Protein AF-A0A8E2JIX8-F1 (afdb_monomer_lite)

Foldseek 3Di:
DDDDDPPPPDDPDPVNVVVVLVVVLVVLVVVLVVLVVVLVVLVVLLVVLVVVLVVLVPDPPDPVVSLVSLVVSLVSNLVSLLSNLVSVLVSVLCVCPVSVLSVLVVVLPLVDPPDDPVSNVVSVVVNVVSVVVSVVVNVVSVVVSVVVSVVSNVCSCVVTSVVSVVVVVVD

Structure (mmCIF, N/CA/C/O backbone):
data_AF-A0A8E2JIX8-F1
#
_entry.id   AF-A0A8E2JIX8-F1
#
loop_
_atom_site.group_PDB
_atom_site.id
_atom_site.type_symbol
_atom_site.label_atom_id
_atom_site.label_alt_id
_atom_site.label_comp_id
_atom_site.label_asym_id
_atom_site.label_entity_id
_atom_site.label_seq_id
_atom_site.pdbx_PDB_ins_code
_atom_site.Cartn_x
_atom_site.Cartn_y
_atom_site.Cartn_z
_atom_site.occupancy
_atom_site.B_iso_or_equiv
_atom_site.auth_seq_id
_atom_site.auth_comp_id
_atom_site.auth_asym_id
_atom_site.auth_atom_id
_atom_site.pdbx_PDB_model_num
ATOM 1 N N . MET A 1 1 ? -54.423 7.631 36.027 1.00 42.22 1 MET A N 1
ATOM 2 C CA . MET A 1 1 ? -54.523 6.294 35.399 1.00 42.22 1 MET A CA 1
ATOM 3 C C . MET A 1 1 ? -54.551 6.558 33.894 1.00 42.22 1 MET A C 1
ATOM 5 O O . MET A 1 1 ? -55.569 7.007 33.410 1.00 42.22 1 MET A O 1
ATOM 9 N N . TYR A 1 2 ? -53.429 6.685 33.187 1.00 30.28 2 TYR A N 1
ATOM 10 C CA . TYR A 1 2 ? -52.502 5.629 32.779 1.00 30.28 2 TYR A CA 1
ATOM 11 C C . TYR A 1 2 ? -51.066 6.174 32.649 1.00 30.28 2 TYR A C 1
ATOM 13 O O . TYR A 1 2 ? -50.815 7.146 31.942 1.00 30.28 2 TYR A O 1
ATOM 21 N N . ARG A 1 3 ? -50.132 5.518 33.348 1.00 37.84 3 ARG A N 1
ATOM 22 C CA . ARG A 1 3 ? -48.696 5.480 33.027 1.00 37.84 3 ARG A CA 1
ATOM 23 C C . ARG A 1 3 ? -48.483 4.444 31.915 1.00 37.84 3 ARG A C 1
ATOM 25 O O . ARG A 1 3 ? -49.265 3.505 31.830 1.00 37.84 3 ARG A O 1
ATOM 32 N N . HIS A 1 4 ? -47.356 4.577 31.213 1.00 41.66 4 HIS A N 1
ATOM 33 C CA . HIS A 1 4 ? -46.745 3.651 30.244 1.00 41.66 4 HIS A CA 1
ATOM 34 C C . HIS A 1 4 ? -47.069 3.879 28.772 1.00 41.66 4 HIS A C 1
ATOM 36 O O . HIS A 1 4 ? -47.900 3.178 28.223 1.00 41.66 4 HIS A O 1
ATOM 42 N N . LEU A 1 5 ? -46.282 4.745 28.123 1.00 39.81 5 LEU A N 1
ATOM 43 C CA . LEU A 1 5 ? -45.746 4.513 26.772 1.00 39.81 5 LEU A CA 1
ATOM 44 C C . LEU A 1 5 ? -44.396 5.244 26.613 1.00 39.81 5 LEU A C 1
ATOM 46 O O . LEU A 1 5 ? -44.218 6.100 25.755 1.00 39.81 5 LEU A O 1
ATOM 50 N N . LEU A 1 6 ? -43.422 4.906 27.461 1.00 39.22 6 LEU A N 1
ATOM 51 C CA . LEU A 1 6 ? -42.008 5.075 27.117 1.00 39.22 6 LEU A CA 1
ATOM 52 C C . LEU A 1 6 ? -41.476 3.680 26.813 1.00 39.22 6 LEU A C 1
ATOM 54 O O . LEU A 1 6 ? -40.988 2.976 27.693 1.00 39.22 6 LEU A O 1
ATOM 58 N N . GLY A 1 7 ? -41.668 3.256 25.565 1.00 34.72 7 GLY A N 1
ATOM 59 C CA . GLY A 1 7 ? -41.005 2.083 25.019 1.00 34.72 7 GLY A CA 1
ATOM 60 C C . GLY A 1 7 ? -39.514 2.374 24.929 1.00 34.72 7 GLY A C 1
ATOM 61 O O . GLY A 1 7 ? -39.048 3.003 23.982 1.00 34.72 7 GLY A O 1
ATOM 62 N N . THR A 1 8 ? -38.771 1.933 25.937 1.00 37.31 8 THR A N 1
ATOM 63 C CA . THR A 1 8 ? -37.315 1.830 25.922 1.00 37.31 8 THR A CA 1
ATOM 64 C C . THR A 1 8 ? -36.891 0.877 24.804 1.00 37.31 8 THR A C 1
ATOM 66 O O . THR A 1 8 ? -36.766 -0.328 25.007 1.00 37.31 8 THR A O 1
ATOM 69 N N . ARG A 1 9 ? -36.668 1.407 23.596 1.00 40.34 9 ARG A N 1
ATOM 70 C CA . ARG A 1 9 ? -35.839 0.749 22.577 1.00 40.34 9 ARG A CA 1
ATOM 71 C C . ARG A 1 9 ? -34.373 0.973 22.946 1.00 40.34 9 ARG A C 1
ATOM 73 O O . ARG A 1 9 ? -33.698 1.821 22.380 1.00 40.34 9 ARG A O 1
ATOM 80 N N . THR A 1 10 ? -33.891 0.224 23.926 1.00 49.81 10 THR A N 1
ATOM 81 C CA . THR A 1 10 ? -32.464 0.140 24.256 1.00 49.81 10 THR A CA 1
ATOM 82 C C . THR A 1 10 ? -32.124 -1.324 24.439 1.00 49.81 10 THR A C 1
ATOM 84 O O . THR A 1 10 ? -32.344 -1.892 25.503 1.00 49.81 10 THR A O 1
ATOM 87 N N . GLY A 1 11 ? -31.648 -1.946 23.369 1.00 43.75 11 GLY A N 1
ATOM 88 C CA . GLY A 1 11 ? -31.242 -3.342 23.384 1.00 43.75 11 GLY A CA 1
ATOM 89 C C . GLY A 1 11 ? -30.806 -3.781 22.000 1.00 43.75 11 GLY A C 1
ATOM 90 O O . GLY A 1 11 ? -31.492 -4.574 21.370 1.00 43.75 11 GLY A O 1
ATOM 91 N N . CYS A 1 12 ? -29.689 -3.241 21.506 1.00 47.69 12 CYS A N 1
ATOM 92 C CA . CYS A 1 12 ? -28.892 -4.018 20.562 1.00 47.69 12 CYS A CA 1
ATOM 93 C C . CYS A 1 12 ? -28.425 -5.235 21.367 1.00 47.69 12 CYS A C 1
ATOM 95 O O . CYS A 1 12 ? -27.733 -5.052 22.373 1.00 47.69 12 CYS A O 1
ATOM 97 N N . SER A 1 13 ? -28.918 -6.432 21.045 1.00 57.59 13 SER A N 1
ATOM 98 C CA . SER A 1 13 ? -28.528 -7.620 21.799 1.00 57.59 13 SER A CA 1
ATOM 99 C C . SER A 1 13 ? -27.021 -7.824 21.619 1.00 57.59 13 SER A C 1
ATOM 101 O O . SER A 1 13 ? -26.479 -7.545 20.552 1.00 57.59 13 SER A O 1
ATOM 103 N N . GLN A 1 14 ? -26.311 -8.265 22.655 1.00 56.94 14 GLN A N 1
ATOM 104 C CA . GLN A 1 14 ? -24.867 -8.531 22.579 1.00 56.94 14 GLN A CA 1
ATOM 105 C C . GLN A 1 14 ? -24.506 -9.436 21.382 1.00 56.94 14 GLN A C 1
ATOM 107 O O . GLN A 1 14 ? -23.510 -9.203 20.700 1.00 56.94 14 GLN A O 1
ATOM 112 N N . VAL A 1 15 ? -25.392 -10.386 21.073 1.00 58.88 15 VAL A N 1
ATOM 113 C CA . VAL A 1 15 ? -25.314 -11.292 19.921 1.00 58.88 15 VAL A CA 1
ATOM 114 C C . VAL A 1 15 ? -25.327 -10.535 18.586 1.00 58.88 15 VAL A C 1
ATOM 116 O O . VAL A 1 15 ? -24.609 -10.907 17.661 1.00 58.88 15 VAL A O 1
ATOM 119 N N . ASP A 1 16 ? -26.090 -9.443 18.476 1.00 68.56 16 ASP A N 1
ATOM 120 C CA . ASP A 1 16 ? -26.105 -8.611 17.270 1.00 68.56 16 ASP A CA 1
ATOM 121 C C . ASP A 1 16 ? -24.802 -7.825 17.094 1.00 68.56 16 ASP A C 1
ATOM 123 O O . ASP A 1 16 ? -24.327 -7.684 15.970 1.00 68.56 16 ASP A O 1
ATOM 127 N N . VAL A 1 17 ? -24.192 -7.345 18.184 1.00 66.44 17 VAL A N 1
ATOM 128 C CA . VAL A 1 17 ? -22.930 -6.586 18.127 1.00 66.44 17 VAL A CA 1
ATOM 129 C C . VAL A 1 17 ? -21.760 -7.489 17.741 1.00 66.44 17 VAL A C 1
ATOM 131 O O . VAL A 1 17 ? -20.979 -7.129 16.862 1.00 66.44 17 VAL A O 1
ATOM 134 N N . GLU A 1 18 ? -21.656 -8.672 18.349 1.00 66.06 18 GLU A N 1
ATOM 135 C CA . GLU A 1 18 ? -20.615 -9.657 18.029 1.00 66.06 18 GLU A CA 1
ATOM 136 C C . GLU A 1 18 ? -20.741 -10.171 16.590 1.00 66.06 18 GLU A C 1
ATOM 138 O O . GLU A 1 18 ? -19.736 -10.263 15.884 1.00 66.06 18 GLU A O 1
ATOM 143 N N . ARG A 1 19 ? -21.969 -10.421 16.112 1.00 72.75 19 ARG A N 1
ATOM 144 C CA . ARG A 1 19 ? -22.212 -10.808 14.716 1.00 72.75 19 ARG A CA 1
ATOM 145 C C . ARG A 1 19 ? -21.804 -9.705 13.740 1.00 72.75 19 ARG A C 1
ATOM 147 O O . ARG A 1 19 ? -21.074 -9.978 12.797 1.00 72.75 19 ARG A O 1
ATOM 154 N N . VAL A 1 20 ? -22.213 -8.458 13.988 1.00 74.94 20 VAL A N 1
ATOM 155 C CA . VAL A 1 20 ? -21.862 -7.314 13.125 1.00 74.94 20 VAL A CA 1
ATOM 156 C C . VAL A 1 20 ? -20.349 -7.078 13.093 1.00 74.94 20 VAL A C 1
ATOM 158 O O . VAL A 1 20 ? -19.794 -6.797 12.032 1.00 74.94 20 VAL A O 1
ATOM 161 N N . LEU A 1 21 ? -19.666 -7.215 14.233 1.00 69.12 21 LEU A N 1
ATOM 162 C CA . LEU A 1 21 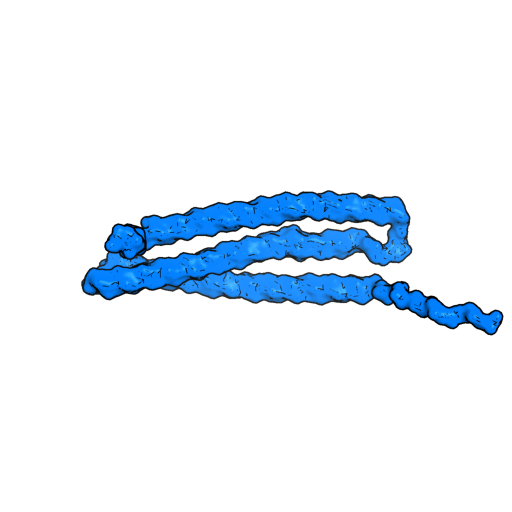? -18.204 -7.148 14.301 1.00 69.12 21 LEU A CA 1
ATOM 163 C C . LEU A 1 21 ? -17.552 -8.291 13.514 1.00 69.12 21 LEU A C 1
ATOM 165 O O . LEU A 1 21 ? -16.610 -8.044 12.763 1.00 69.12 21 LEU A O 1
ATOM 169 N N . GLY A 1 22 ? -18.064 -9.516 13.645 1.00 73.25 22 GLY A N 1
ATOM 170 C CA . GLY A 1 22 ? -17.602 -10.677 12.883 1.00 73.25 22 GLY A CA 1
ATOM 171 C C . GLY A 1 22 ? -17.734 -10.478 11.371 1.00 73.25 22 GLY A C 1
ATOM 172 O O . GLY A 1 22 ? -16.754 -10.650 10.643 1.00 73.25 22 GLY A O 1
ATOM 17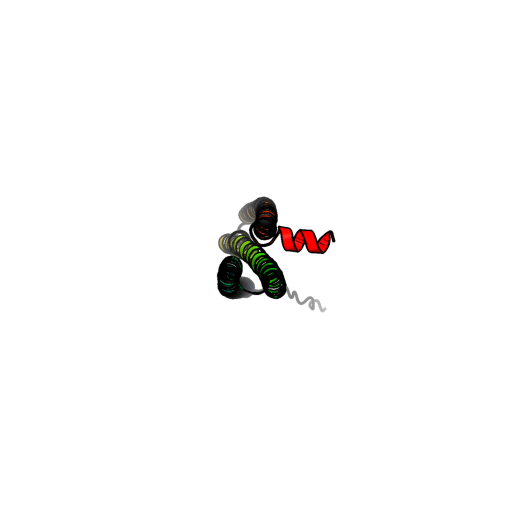3 N N . ASP A 1 23 ? -18.905 -10.033 10.914 1.00 77.12 23 ASP A N 1
ATOM 174 C CA . ASP A 1 23 ? -19.182 -9.750 9.502 1.00 77.12 23 ASP A CA 1
ATOM 175 C C . ASP A 1 23 ? -18.277 -8.625 8.971 1.00 77.12 23 ASP A C 1
ATOM 177 O O . ASP A 1 23 ? -17.709 -8.738 7.883 1.00 77.12 23 ASP A O 1
ATOM 181 N N . ALA A 1 24 ? -18.066 -7.565 9.760 1.00 73.44 24 ALA A N 1
ATOM 182 C CA . ALA A 1 24 ? -17.169 -6.467 9.403 1.00 73.44 24 ALA A CA 1
ATOM 183 C C . ALA A 1 24 ? -15.704 -6.923 9.292 1.00 73.44 24 ALA A C 1
ATOM 185 O O . ALA A 1 24 ? -15.020 -6.553 8.337 1.00 73.44 24 ALA A O 1
ATOM 186 N N . ILE A 1 25 ? -15.219 -7.754 10.222 1.00 74.94 25 ILE A N 1
ATOM 187 C CA . ILE A 1 25 ? -13.868 -8.335 10.160 1.00 74.94 25 ILE A CA 1
ATOM 188 C C . ILE A 1 25 ? -13.725 -9.215 8.918 1.00 74.94 25 ILE A C 1
ATOM 190 O O . ILE A 1 25 ? -12.696 -9.146 8.244 1.00 74.94 25 ILE A O 1
ATOM 194 N N . SER A 1 26 ? -14.731 -10.037 8.610 1.00 73.69 26 SER A N 1
ATOM 195 C CA . SER A 1 26 ? -14.707 -10.891 7.421 1.00 73.69 26 SER A CA 1
ATOM 196 C C . SER A 1 26 ? -14.649 -10.051 6.147 1.00 73.69 26 SER A C 1
ATOM 198 O O . SER A 1 26 ? -13.752 -10.247 5.332 1.00 73.69 26 SER A O 1
ATOM 200 N N . GLY A 1 27 ? -15.516 -9.041 6.022 1.00 75.62 27 GLY A N 1
ATOM 201 C CA . GLY A 1 27 ? -15.511 -8.135 4.872 1.00 75.62 2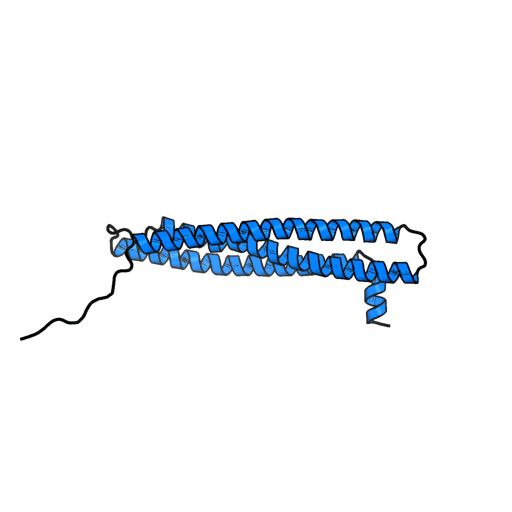7 GLY A CA 1
ATOM 202 C C . GLY A 1 27 ? -14.197 -7.361 4.718 1.00 75.62 27 GLY A C 1
ATOM 203 O O . GLY A 1 27 ? -13.714 -7.171 3.603 1.00 75.62 27 GLY A O 1
ATOM 204 N N . LEU A 1 28 ? -13.566 -6.961 5.827 1.00 73.69 28 LEU A N 1
ATOM 205 C CA . LEU A 1 28 ? -12.249 -6.318 5.805 1.00 73.69 28 LEU A CA 1
ATOM 206 C C . LEU A 1 28 ? -11.139 -7.270 5.349 1.00 73.69 28 LEU A C 1
ATOM 208 O O . LEU A 1 28 ? -10.268 -6.858 4.584 1.00 73.69 28 LEU A O 1
ATOM 212 N N . LYS A 1 29 ? -11.176 -8.539 5.771 1.00 75.19 29 LYS A N 1
ATOM 213 C CA . LYS A 1 29 ? -10.232 -9.564 5.298 1.00 75.19 29 LYS A CA 1
ATOM 214 C C . LYS A 1 29 ? -10.394 -9.830 3.804 1.00 75.19 29 LYS A C 1
ATOM 216 O O . LYS A 1 29 ? -9.388 -9.902 3.100 1.00 75.19 29 LYS A O 1
ATOM 221 N N . ASP A 1 30 ? -11.630 -9.912 3.319 1.00 78.62 30 ASP A N 1
ATOM 222 C CA . ASP A 1 30 ? -11.918 -10.106 1.896 1.00 78.62 30 ASP A CA 1
ATOM 223 C C . ASP A 1 30 ? -11.420 -8.922 1.060 1.00 78.62 30 ASP A C 1
ATOM 225 O O . ASP A 1 30 ? -10.758 -9.112 0.036 1.00 78.62 30 ASP A O 1
ATOM 229 N N . LEU A 1 31 ? -11.662 -7.690 1.521 1.00 76.62 31 LEU A N 1
ATOM 230 C CA . LEU A 1 31 ? -11.133 -6.484 0.883 1.00 76.62 31 LEU A CA 1
ATOM 231 C C . LEU A 1 31 ? -9.599 -6.490 0.865 1.00 76.62 31 LEU A C 1
ATOM 233 O O . LEU A 1 31 ? -8.984 -6.194 -0.158 1.00 76.62 31 LEU A O 1
ATOM 237 N N . GLN A 1 32 ? -8.963 -6.867 1.973 1.00 74.00 32 GLN A N 1
ATOM 238 C CA . GLN A 1 32 ? -7.509 -6.947 2.059 1.00 74.00 32 GLN A CA 1
ATOM 239 C C . GLN A 1 32 ? -6.928 -7.995 1.100 1.00 74.00 32 GLN A C 1
ATOM 241 O O . GLN A 1 32 ? -5.889 -7.754 0.484 1.00 74.00 32 GLN A O 1
ATOM 246 N N . GLU A 1 33 ? -7.592 -9.137 0.937 1.00 77.31 33 GLU A N 1
ATOM 247 C CA . GLU A 1 33 ? -7.200 -10.169 -0.024 1.00 77.31 33 GLU A CA 1
ATOM 248 C C . GLU A 1 33 ? -7.329 -9.675 -1.473 1.00 77.31 33 GLU A C 1
ATOM 250 O O . GLU A 1 33 ? -6.433 -9.889 -2.293 1.00 77.31 33 GLU A O 1
ATOM 255 N N . GLN A 1 34 ? -8.388 -8.927 -1.793 1.00 79.25 34 GLN A N 1
ATOM 256 C CA . GLN A 1 34 ? -8.520 -8.280 -3.102 1.00 79.25 34 GLN A CA 1
ATOM 257 C C . GLN A 1 34 ? -7.389 -7.272 -3.352 1.00 79.25 34 GLN A C 1
ATOM 259 O O . GLN A 1 34 ? -6.783 -7.283 -4.426 1.00 79.25 34 GLN A O 1
ATOM 264 N N . VAL A 1 35 ? -7.038 -6.456 -2.351 1.00 76.81 35 VAL A N 1
ATOM 265 C CA . VAL A 1 35 ? -5.912 -5.510 -2.444 1.00 76.81 35 VAL A CA 1
ATOM 266 C C . VAL A 1 35 ? -4.577 -6.245 -2.633 1.00 76.81 35 VAL A C 1
ATOM 268 O O . VAL A 1 35 ? -3.760 -5.812 -3.445 1.00 76.81 35 VAL A O 1
ATOM 271 N N . LYS A 1 36 ? -4.357 -7.389 -1.967 1.00 77.19 36 LYS A N 1
ATOM 272 C CA . LYS A 1 36 ? -3.163 -8.239 -2.171 1.00 77.19 36 LYS A CA 1
ATOM 273 C C . LYS A 1 36 ? -3.049 -8.751 -3.604 1.00 77.19 36 LYS A C 1
ATOM 275 O O . LYS A 1 36 ? -1.971 -8.714 -4.192 1.00 77.19 36 LYS A O 1
ATOM 280 N N . ARG A 1 37 ? -4.154 -9.206 -4.193 1.00 80.31 37 ARG A N 1
ATOM 281 C CA . ARG A 1 37 ? -4.167 -9.668 -5.591 1.00 80.31 37 ARG A CA 1
ATOM 282 C C . ARG A 1 37 ? -3.878 -8.529 -6.562 1.00 80.31 37 ARG A C 1
ATOM 284 O O . ARG A 1 37 ? -3.107 -8.703 -7.504 1.00 80.31 37 ARG A O 1
ATOM 291 N N . LEU A 1 38 ? -4.443 -7.355 -6.300 1.00 77.25 38 LEU A N 1
ATOM 292 C CA . LEU A 1 38 ? -4.213 -6.165 -7.109 1.00 77.25 38 LEU A CA 1
ATOM 293 C C . LEU A 1 38 ? -2.750 -5.688 -7.024 1.00 77.25 38 LEU A C 1
ATOM 295 O O . LEU A 1 38 ? -2.163 -5.306 -8.033 1.00 77.25 38 LEU A O 1
ATOM 299 N N . LEU A 1 39 ? -2.121 -5.804 -5.850 1.00 77.44 39 LEU A N 1
ATOM 300 C CA . LEU A 1 39 ? -0.687 -5.566 -5.670 1.00 77.44 39 LEU A CA 1
ATOM 301 C C . LEU A 1 39 ? 0.186 -6.468 -6.540 1.00 77.44 39 LEU A C 1
ATOM 303 O O . LEU A 1 39 ? 1.117 -5.977 -7.176 1.00 77.44 39 LEU A O 1
ATOM 307 N N . LEU A 1 40 ? -0.109 -7.771 -6.573 1.00 78.12 40 LEU A N 1
ATOM 308 C CA . LEU A 1 40 ? 0.624 -8.722 -7.412 1.00 78.12 40 LEU A CA 1
ATOM 309 C C . LEU A 1 40 ? 0.497 -8.362 -8.894 1.00 78.12 40 LEU A C 1
ATOM 311 O O . LEU A 1 40 ? 1.486 -8.389 -9.624 1.00 78.12 40 LEU A O 1
ATOM 315 N N . PHE A 1 41 ? -0.703 -7.965 -9.321 1.00 78.62 41 PHE A N 1
ATOM 316 C CA . PHE A 1 41 ? -0.945 -7.495 -10.681 1.00 78.62 41 PHE A CA 1
ATOM 317 C C . PHE A 1 41 ? -0.115 -6.245 -11.018 1.00 78.62 41 PHE A C 1
ATOM 319 O O . PHE A 1 41 ? 0.578 -6.222 -12.035 1.00 78.62 41 PHE A O 1
ATOM 326 N N . PHE A 1 42 ? -0.110 -5.231 -10.146 1.00 76.81 42 PHE A N 1
ATOM 327 C CA . PHE A 1 42 ? 0.683 -4.014 -10.355 1.00 76.81 42 PHE A CA 1
ATOM 328 C C . PHE A 1 42 ? 2.186 -4.276 -10.357 1.00 76.81 42 PHE A C 1
ATOM 330 O O . PHE A 1 42 ? 2.899 -3.715 -11.188 1.00 76.81 42 PHE A O 1
ATOM 337 N N . HIS A 1 43 ? 2.663 -5.164 -9.484 1.00 78.44 43 HIS A N 1
ATOM 338 C CA . HIS A 1 43 ? 4.056 -5.593 -9.489 1.00 78.44 43 HIS A CA 1
ATOM 339 C C . HIS A 1 43 ? 4.432 -6.268 -10.818 1.00 78.44 43 HIS A C 1
ATOM 341 O O . HIS A 1 43 ? 5.478 -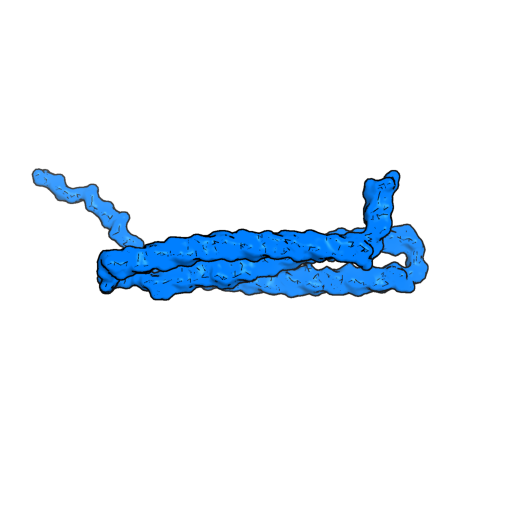5.967 -11.388 1.00 78.44 43 HIS A O 1
ATOM 347 N N . GLY A 1 44 ? 3.546 -7.113 -11.355 1.00 79.06 44 GLY A N 1
ATOM 348 C CA . GLY A 1 44 ? 3.718 -7.722 -12.674 1.00 79.06 44 GLY A CA 1
ATOM 349 C C . GLY A 1 44 ? 3.864 -6.688 -13.793 1.00 79.06 44 GLY A C 1
ATOM 350 O O . GLY A 1 44 ? 4.772 -6.807 -14.611 1.00 79.06 44 GLY A O 1
ATOM 351 N N . ILE A 1 45 ? 3.033 -5.640 -13.797 1.00 80.69 45 ILE A N 1
ATOM 352 C CA . ILE A 1 45 ? 3.130 -4.559 -14.791 1.00 80.69 45 ILE A CA 1
ATOM 353 C C . ILE A 1 45 ? 4.463 -3.817 -14.677 1.00 80.69 45 ILE A C 1
ATOM 355 O O . ILE A 1 45 ? 5.116 -3.604 -15.694 1.00 80.69 45 ILE A O 1
ATOM 359 N N . VAL A 1 46 ? 4.893 -3.454 -13.463 1.00 81.81 46 VAL A N 1
ATOM 360 C CA . VAL A 1 46 ? 6.189 -2.782 -13.253 1.00 81.81 46 VAL A CA 1
ATOM 361 C C . VAL A 1 46 ? 7.339 -3.625 -13.810 1.00 81.81 46 VAL A C 1
ATOM 363 O O . VAL A 1 46 ? 8.181 -3.091 -14.528 1.00 81.81 46 VAL A O 1
ATOM 366 N N . ASN A 1 47 ? 7.332 -4.938 -13.568 1.00 83.75 47 ASN A N 1
ATOM 367 C CA . ASN A 1 47 ? 8.368 -5.840 -14.077 1.00 83.75 47 ASN A CA 1
ATOM 368 C C . ASN A 1 47 ? 8.358 -5.937 -15.612 1.00 83.75 47 ASN A C 1
ATOM 370 O O . ASN A 1 47 ? 9.415 -5.934 -16.236 1.00 83.75 47 ASN A O 1
ATOM 374 N N . VAL A 1 48 ? 7.177 -5.995 -16.239 1.00 85.00 48 VAL A N 1
ATOM 375 C CA . VAL A 1 48 ? 7.061 -5.983 -17.710 1.00 85.00 48 VAL A CA 1
ATOM 376 C C . VAL A 1 48 ? 7.609 -4.678 -18.283 1.00 85.00 48 VAL A C 1
ATOM 378 O O . VAL A 1 48 ? 8.351 -4.694 -19.262 1.00 85.00 48 VAL A O 1
ATOM 381 N N . VAL A 1 49 ? 7.284 -3.550 -17.656 1.00 82.88 49 VAL A N 1
ATOM 382 C CA . VAL A 1 49 ? 7.786 -2.236 -18.066 1.00 82.88 49 VAL A CA 1
ATOM 383 C C . VAL A 1 49 ? 9.307 -2.148 -17.921 1.00 82.88 49 VAL A C 1
ATOM 385 O O . VAL A 1 49 ? 9.957 -1.580 -18.792 1.00 82.88 49 VAL A O 1
ATOM 388 N N . ASP A 1 50 ? 9.891 -2.756 -16.888 1.00 80.25 50 ASP A N 1
ATOM 389 C CA . ASP A 1 50 ? 11.348 -2.832 -16.731 1.00 80.25 50 ASP A CA 1
ATOM 390 C C . ASP A 1 50 ? 12.025 -3.615 -17.854 1.00 80.25 50 ASP A C 1
ATOM 392 O O . ASP A 1 50 ? 13.044 -3.166 -18.381 1.00 80.25 50 ASP A O 1
ATOM 396 N N . ILE A 1 51 ? 11.427 -4.727 -18.282 1.00 84.00 51 ILE A N 1
ATOM 397 C CA . ILE A 1 51 ? 11.910 -5.501 -19.432 1.00 84.00 51 ILE A CA 1
ATOM 398 C C . ILE A 1 51 ? 11.851 -4.655 -20.710 1.00 84.00 51 ILE A C 1
ATOM 400 O O . ILE A 1 51 ? 12.808 -4.646 -21.482 1.00 84.00 51 ILE A O 1
ATOM 404 N N . VAL A 1 52 ? 10.764 -3.903 -20.924 1.00 80.56 52 VAL A N 1
ATOM 405 C CA . VAL A 1 52 ? 10.635 -2.988 -22.072 1.00 80.56 52 VAL A CA 1
ATOM 406 C C . VAL A 1 52 ? 11.710 -1.901 -22.022 1.00 80.56 52 VAL A C 1
ATOM 408 O O . VAL A 1 52 ? 12.365 -1.644 -23.030 1.00 80.56 52 VAL A O 1
ATOM 411 N N . ILE A 1 53 ? 11.935 -1.285 -20.857 1.00 78.25 53 ILE A N 1
ATOM 412 C CA . ILE A 1 53 ? 12.968 -0.256 -20.686 1.00 78.25 53 ILE A CA 1
ATOM 413 C C . ILE A 1 53 ? 14.353 -0.819 -21.017 1.00 78.25 53 ILE A C 1
ATOM 415 O O . ILE A 1 53 ? 15.082 -0.184 -21.774 1.00 78.25 53 ILE A O 1
ATOM 419 N N . GLN A 1 54 ? 14.701 -1.996 -20.492 1.00 79.62 54 GLN A N 1
ATOM 420 C CA . GLN A 1 54 ? 15.985 -2.649 -20.766 1.00 79.62 54 GLN A CA 1
ATOM 421 C C . GLN A 1 54 ? 16.145 -2.969 -22.254 1.00 79.62 54 GLN A C 1
ATOM 423 O O . GLN A 1 54 ? 17.142 -2.593 -22.863 1.00 79.62 54 GLN A O 1
ATOM 428 N N . HIS A 1 55 ? 15.123 -3.567 -22.869 1.00 79.12 55 HIS A N 1
ATOM 429 C CA . HIS A 1 55 ? 15.152 -3.927 -24.282 1.00 79.12 55 HIS A CA 1
ATOM 430 C C . HIS A 1 55 ? 15.407 -2.710 -25.181 1.00 79.12 55 HIS A C 1
ATOM 432 O O . HIS A 1 55 ? 16.347 -2.713 -25.969 1.00 79.12 55 HIS A O 1
ATOM 438 N N . TYR A 1 56 ? 14.648 -1.624 -25.000 1.00 71.44 56 TYR A N 1
ATOM 439 C CA . TYR A 1 56 ? 14.821 -0.402 -25.792 1.00 71.44 56 TYR A CA 1
ATOM 440 C C . TYR A 1 56 ? 16.073 0.403 -25.421 1.00 71.44 56 TYR A C 1
ATOM 442 O O . TYR A 1 56 ? 16.475 1.280 -26.187 1.00 71.44 56 TYR A O 1
ATOM 450 N N . GLN A 1 57 ? 16.702 0.146 -24.270 1.00 69.94 57 GLN A N 1
ATOM 451 C CA . GLN A 1 57 ? 18.010 0.713 -23.943 1.00 69.94 57 GLN A CA 1
ATOM 452 C C . GLN A 1 57 ? 19.141 0.059 -24.750 1.00 69.94 57 GLN A C 1
ATOM 454 O O . GLN A 1 57 ? 20.066 0.768 -25.165 1.00 69.94 57 GLN A O 1
ATOM 459 N N . ASP A 1 58 ? 19.012 -1.231 -25.045 1.00 68.88 58 ASP A N 1
ATOM 460 C CA . ASP A 1 58 ? 20.019 -2.020 -25.759 1.00 68.88 58 ASP A CA 1
ATOM 461 C C . ASP A 1 58 ? 19.822 -2.019 -27.289 1.00 68.88 58 ASP A C 1
ATOM 463 O O . ASP A 1 58 ? 20.741 -2.363 -28.033 1.00 68.88 58 ASP A O 1
ATOM 467 N N . ASP A 1 59 ? 18.652 -1.588 -27.779 1.00 64.25 59 ASP A N 1
ATOM 468 C CA . ASP A 1 59 ? 18.266 -1.737 -29.188 1.00 64.25 59 ASP A CA 1
ATOM 469 C C . ASP A 1 59 ? 18.691 -0.592 -30.139 1.00 64.25 59 ASP A C 1
ATOM 471 O O . ASP A 1 59 ? 18.749 0.592 -29.771 1.00 64.25 59 ASP A O 1
ATOM 475 N N . TYR A 1 60 ? 18.884 -0.949 -31.420 1.00 57.12 60 TYR A N 1
ATOM 476 C CA . TYR A 1 60 ? 19.261 -0.073 -32.555 1.00 57.12 60 TYR A CA 1
ATOM 477 C C . TYR A 1 60 ? 18.075 0.697 -33.192 1.00 57.12 60 TYR A C 1
ATOM 479 O O . TYR A 1 60 ? 18.165 1.183 -34.322 1.00 57.12 60 TYR A O 1
ATOM 487 N N . THR A 1 61 ? 16.947 0.825 -32.487 1.00 61.72 61 THR A N 1
ATOM 488 C CA . THR A 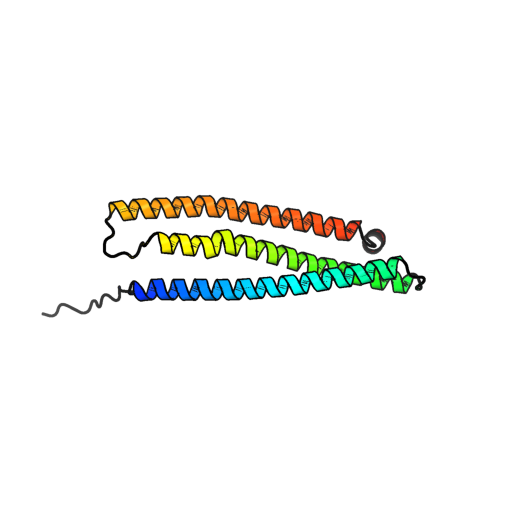1 61 ? 15.757 1.573 -32.945 1.00 61.72 61 THR A CA 1
ATOM 489 C C . THR A 1 61 ? 16.073 3.056 -33.216 1.00 61.72 61 THR A C 1
ATOM 491 O O . THR A 1 61 ? 16.873 3.649 -32.482 1.00 61.72 61 THR A O 1
ATOM 494 N N . PRO A 1 62 ? 15.427 3.713 -34.206 1.00 66.75 62 PRO A N 1
ATOM 495 C CA . PRO A 1 62 ? 15.585 5.149 -34.436 1.00 66.75 62 PRO A CA 1
ATOM 496 C C . PRO A 1 62 ? 15.363 5.967 -33.155 1.00 66.75 62 PRO A C 1
ATOM 498 O O . PRO A 1 62 ? 14.358 5.784 -32.465 1.00 66.75 62 PRO A O 1
ATOM 501 N N . ARG A 1 63 ? 16.290 6.892 -32.854 1.00 68.25 63 ARG A N 1
ATOM 502 C CA . ARG A 1 63 ? 16.345 7.646 -31.582 1.00 68.25 63 ARG A CA 1
ATOM 503 C C . ARG A 1 63 ? 15.001 8.231 -31.137 1.00 68.25 63 ARG A C 1
ATOM 505 O O . ARG A 1 63 ? 14.652 8.102 -29.973 1.00 68.25 63 ARG A O 1
ATOM 512 N N . VAL A 1 64 ? 14.240 8.825 -32.057 1.00 67.44 64 VAL A N 1
ATOM 513 C CA . VAL A 1 64 ? 12.982 9.522 -31.730 1.00 67.44 64 VAL A CA 1
ATOM 514 C C . VAL A 1 64 ? 11.901 8.552 -31.234 1.00 67.44 64 VAL A C 1
ATOM 516 O O . VAL A 1 64 ? 11.294 8.796 -30.197 1.00 67.44 64 VAL A O 1
ATOM 519 N N . GLN A 1 65 ? 11.708 7.414 -31.912 1.00 69.75 65 GLN A N 1
ATOM 520 C CA . GLN A 1 65 ? 10.719 6.404 -31.500 1.00 69.75 65 GLN A CA 1
ATOM 521 C C . GLN A 1 65 ? 11.134 5.712 -30.196 1.00 69.75 65 GLN A C 1
ATOM 523 O O . GLN A 1 65 ? 10.300 5.443 -29.335 1.00 69.75 65 GLN A O 1
ATOM 528 N N . ARG A 1 66 ? 12.438 5.476 -30.018 1.00 73.19 66 ARG A N 1
ATOM 529 C CA . ARG A 1 66 ? 13.005 4.922 -28.784 1.00 73.19 66 ARG A CA 1
ATOM 530 C C . ARG A 1 66 ? 12.754 5.834 -27.580 1.00 73.19 66 ARG A C 1
ATOM 532 O O . ARG A 1 66 ? 12.359 5.351 -26.524 1.00 73.19 66 ARG A O 1
ATOM 539 N N . GLU A 1 67 ? 12.977 7.138 -27.723 1.00 73.00 67 GLU A N 1
ATOM 540 C CA . GLU A 1 67 ? 12.758 8.105 -26.641 1.00 73.00 67 GLU A CA 1
ATOM 541 C C . GLU A 1 67 ? 11.286 8.190 -26.228 1.00 73.00 67 GLU A C 1
ATOM 543 O O . GLU A 1 67 ? 10.992 8.188 -25.036 1.00 73.00 67 GLU A O 1
ATOM 548 N N . GLU A 1 68 ? 10.353 8.206 -27.182 1.00 78.12 68 GLU A N 1
ATOM 549 C CA . GLU A 1 68 ? 8.915 8.240 -26.884 1.00 78.12 68 GLU A CA 1
ATOM 550 C C . GLU A 1 68 ? 8.450 6.993 -26.125 1.00 78.12 68 GLU A C 1
ATOM 552 O O . GLU A 1 68 ? 7.762 7.111 -25.109 1.00 78.12 68 GLU A O 1
ATOM 557 N N . ILE A 1 69 ? 8.893 5.809 -26.557 1.00 77.88 69 ILE A N 1
ATOM 558 C CA . ILE A 1 69 ? 8.573 4.540 -25.891 1.00 77.88 69 ILE A CA 1
ATOM 559 C C . ILE A 1 69 ? 9.143 4.511 -24.469 1.00 77.88 69 ILE A C 1
ATOM 561 O O . ILE A 1 69 ? 8.442 4.126 -23.533 1.00 77.88 69 ILE A O 1
ATOM 565 N N . LEU A 1 70 ? 10.386 4.962 -24.277 1.00 77.50 70 LEU A N 1
ATOM 566 C CA . LEU A 1 70 ? 11.013 5.013 -22.955 1.00 77.50 70 LEU A CA 1
ATOM 567 C C . LEU A 1 70 ? 10.315 6.010 -22.020 1.00 77.50 70 LEU A C 1
ATOM 569 O O . LEU A 1 70 ? 10.139 5.712 -20.840 1.00 77.50 70 LEU A O 1
ATOM 573 N N . VAL A 1 71 ? 9.883 7.168 -22.526 1.00 80.56 71 VAL A N 1
ATOM 574 C CA . VAL A 1 71 ? 9.141 8.160 -21.732 1.00 80.56 71 VAL A CA 1
ATOM 575 C C . VAL A 1 71 ? 7.798 7.596 -21.268 1.00 80.56 71 VAL A C 1
ATOM 577 O O . VAL A 1 71 ? 7.467 7.712 -20.086 1.00 80.56 71 VAL A O 1
ATOM 580 N N . GLU A 1 72 ? 7.035 6.964 -22.160 1.00 82.06 72 GLU A N 1
ATOM 581 C CA . GLU A 1 72 ? 5.752 6.357 -21.791 1.00 82.06 72 GLU A CA 1
ATOM 582 C C . GLU A 1 72 ? 5.933 5.170 -20.840 1.00 82.06 72 GLU A C 1
ATOM 584 O O . GLU A 1 72 ? 5.224 5.072 -19.837 1.00 82.06 72 GLU A O 1
ATOM 589 N N . ALA A 1 73 ? 6.946 4.329 -21.062 1.00 79.25 73 ALA A N 1
ATOM 590 C CA . ALA A 1 73 ? 7.297 3.250 -20.144 1.00 79.25 73 ALA A CA 1
ATOM 591 C C . ALA A 1 73 ? 7.599 3.785 -18.732 1.00 79.25 73 ALA A C 1
ATOM 593 O O . ALA A 1 73 ? 7.047 3.292 -17.748 1.00 79.25 73 ALA A O 1
ATOM 594 N N . VAL A 1 74 ? 8.395 4.853 -18.606 1.00 81.88 74 VAL A N 1
ATOM 595 C CA . VAL A 1 74 ? 8.693 5.472 -17.303 1.00 81.88 74 VAL A CA 1
ATOM 596 C C . VAL A 1 74 ? 7.431 6.031 -16.634 1.00 81.88 74 VAL A C 1
ATOM 598 O O . VAL A 1 74 ? 7.243 5.820 -15.434 1.00 81.88 74 VAL A O 1
ATOM 601 N N . LYS A 1 75 ? 6.528 6.688 -17.376 1.00 83.56 75 LYS A N 1
ATOM 602 C CA . LYS A 1 75 ? 5.247 7.174 -16.823 1.00 83.56 75 LYS A CA 1
ATOM 603 C C . LYS A 1 75 ? 4.389 6.031 -16.285 1.00 83.56 75 LYS A C 1
ATOM 605 O O . LYS A 1 75 ? 3.895 6.111 -15.158 1.00 83.56 75 LYS A O 1
ATOM 610 N N . VAL A 1 76 ? 4.250 4.952 -17.057 1.00 84.19 76 VAL A N 1
ATOM 611 C CA . VAL A 1 76 ? 3.531 3.745 -16.628 1.00 84.19 76 VAL A CA 1
ATOM 612 C C . VAL A 1 76 ? 4.176 3.189 -15.355 1.00 84.19 76 VAL A C 1
ATOM 614 O O . VAL A 1 76 ? 3.482 2.980 -14.359 1.00 84.19 76 VAL A O 1
ATOM 617 N N . LYS A 1 77 ? 5.508 3.054 -15.322 1.00 81.81 77 LYS A N 1
ATOM 618 C CA . LYS A 1 77 ? 6.246 2.588 -14.139 1.00 81.81 77 LYS A CA 1
ATOM 619 C C . LYS A 1 77 ? 5.959 3.439 -12.898 1.00 81.81 77 LYS A C 1
ATOM 621 O O . LYS A 1 77 ? 5.689 2.885 -11.835 1.00 81.81 77 LYS A O 1
ATOM 626 N N . ILE A 1 78 ? 5.969 4.768 -13.028 1.00 83.81 78 ILE A N 1
ATOM 627 C CA . ILE A 1 78 ? 5.662 5.713 -11.940 1.00 83.81 78 ILE A CA 1
ATOM 628 C C . ILE A 1 78 ? 4.245 5.495 -11.397 1.00 83.81 78 ILE A C 1
ATOM 630 O O . ILE A 1 78 ? 4.059 5.410 -10.177 1.00 83.81 78 ILE A O 1
ATOM 634 N N . HIS A 1 79 ? 3.244 5.384 -12.275 1.00 84.94 79 HIS A N 1
ATOM 635 C CA . HIS A 1 79 ? 1.855 5.187 -11.860 1.00 84.94 79 HIS A CA 1
ATOM 636 C C . HIS A 1 79 ? 1.671 3.873 -11.103 1.00 84.94 79 HIS A C 1
ATOM 638 O O . HIS A 1 79 ? 1.157 3.873 -9.983 1.00 84.94 79 HIS A O 1
ATOM 644 N N . PHE A 1 80 ? 2.147 2.764 -11.666 1.00 83.25 80 PHE A N 1
ATOM 645 C CA . PHE A 1 80 ? 1.976 1.452 -11.048 1.00 83.25 80 PHE A CA 1
ATOM 646 C C . PHE A 1 80 ? 2.804 1.292 -9.767 1.00 83.25 80 PHE A C 1
ATOM 648 O O . PHE A 1 80 ? 2.286 0.765 -8.783 1.00 83.25 80 PHE A O 1
ATOM 655 N N . ALA A 1 81 ? 4.021 1.843 -9.706 1.00 82.56 81 ALA A N 1
ATOM 656 C CA . ALA A 1 81 ? 4.815 1.865 -8.475 1.00 82.56 81 ALA A CA 1
ATOM 657 C C . ALA A 1 81 ? 4.142 2.688 -7.361 1.00 82.56 81 ALA A C 1
ATOM 659 O O . ALA A 1 81 ? 4.176 2.299 -6.192 1.00 82.56 81 ALA A O 1
ATOM 660 N N . THR A 1 82 ? 3.486 3.801 -7.711 1.00 82.75 82 THR A N 1
ATOM 661 C CA . THR A 1 82 ? 2.735 4.618 -6.744 1.00 82.75 82 THR A CA 1
ATOM 662 C C . THR A 1 82 ? 1.572 3.835 -6.149 1.00 82.75 82 THR A C 1
ATOM 664 O O . THR A 1 82 ? 1.441 3.754 -4.924 1.00 82.75 82 THR A O 1
ATOM 667 N N . ILE A 1 83 ? 0.755 3.211 -7.000 1.00 82.69 83 ILE A N 1
ATOM 668 C CA . ILE A 1 83 ? -0.396 2.430 -6.539 1.00 82.69 83 ILE A CA 1
ATOM 669 C C . ILE A 1 83 ? 0.072 1.227 -5.709 1.00 82.69 83 ILE A C 1
ATOM 671 O O . ILE A 1 83 ? -0.525 0.928 -4.669 1.00 82.69 83 ILE A O 1
ATOM 675 N N . GLN A 1 84 ? 1.176 0.586 -6.107 1.00 82.06 84 GLN A N 1
ATOM 676 C CA . GLN A 1 84 ? 1.786 -0.503 -5.351 1.00 82.06 84 GLN A CA 1
ATOM 677 C C . GLN A 1 84 ? 2.154 -0.059 -3.927 1.00 82.06 84 GLN A C 1
ATOM 679 O O . GLN A 1 84 ? 1.781 -0.710 -2.954 1.00 82.06 84 GLN A O 1
ATOM 684 N N . ARG A 1 85 ? 2.837 1.078 -3.768 1.00 83.44 85 ARG A N 1
ATOM 685 C CA . ARG A 1 85 ? 3.252 1.563 -2.440 1.00 83.44 85 ARG A CA 1
ATOM 686 C C . ARG A 1 85 ? 2.072 1.941 -1.548 1.00 83.44 85 ARG A C 1
ATOM 688 O O . ARG A 1 85 ? 2.074 1.585 -0.371 1.00 83.44 85 ARG A O 1
ATOM 695 N N . ILE A 1 86 ? 1.056 2.606 -2.099 1.00 82.31 86 ILE A N 1
ATOM 696 C CA . ILE A 1 86 ? -0.163 2.960 -1.350 1.00 82.31 86 ILE A CA 1
ATOM 697 C C . ILE A 1 86 ? -0.877 1.694 -0.867 1.00 82.31 86 ILE A C 1
ATOM 699 O O . ILE A 1 86 ? -1.254 1.594 0.300 1.00 82.31 86 ILE A O 1
ATOM 703 N N . SER A 1 87 ? -1.017 0.707 -1.748 1.00 80.62 87 SER A N 1
ATOM 704 C CA . SER A 1 87 ? -1.698 -0.549 -1.433 1.00 80.62 87 SER A CA 1
ATOM 705 C C . SER A 1 87 ? -0.928 -1.368 -0.387 1.00 80.62 87 SER A C 1
ATOM 707 O O . SER A 1 87 ? -1.535 -1.931 0.521 1.00 80.62 87 SER A O 1
ATOM 709 N N . GLN A 1 88 ? 0.410 -1.378 -0.440 1.00 84.50 88 GLN A N 1
ATOM 710 C CA . GLN A 1 88 ? 1.256 -2.016 0.577 1.00 84.50 88 GLN A CA 1
ATOM 711 C C . GLN A 1 88 ? 1.068 -1.365 1.958 1.00 84.50 88 GLN A C 1
ATOM 713 O O . GLN A 1 88 ? 0.900 -2.065 2.957 1.00 84.50 88 GLN A O 1
ATOM 718 N N . ALA A 1 89 ? 1.054 -0.029 2.008 1.00 82.81 89 ALA A N 1
ATOM 719 C CA . ALA A 1 89 ? 0.833 0.720 3.241 1.00 82.81 89 ALA A CA 1
ATOM 720 C C . ALA A 1 89 ? -0.562 0.457 3.823 1.00 82.81 89 ALA A C 1
ATOM 722 O O . ALA A 1 89 ? -0.701 0.270 5.030 1.00 82.81 89 ALA A O 1
ATOM 723 N N . TYR A 1 90 ? -1.586 0.386 2.965 1.00 81.75 90 TYR A N 1
ATOM 724 C CA . TYR A 1 90 ? -2.937 0.013 3.378 1.00 81.75 90 TYR A CA 1
ATOM 725 C C . TYR A 1 90 ? -2.971 -1.374 4.026 1.00 81.75 90 TYR A C 1
ATOM 727 O O . TYR A 1 90 ? -3.561 -1.518 5.092 1.00 81.75 90 TYR A O 1
ATOM 735 N N . ILE A 1 91 ? -2.314 -2.378 3.436 1.00 83.25 91 ILE A N 1
ATOM 736 C CA . ILE A 1 91 ? -2.259 -3.726 4.021 1.00 83.25 91 ILE A CA 1
ATOM 737 C C . ILE A 1 91 ? -1.585 -3.701 5.391 1.00 83.25 91 ILE A C 1
ATOM 739 O O . ILE A 1 91 ? -2.133 -4.264 6.335 1.00 83.25 91 ILE A O 1
ATOM 743 N N . GLU A 1 92 ? -0.440 -3.025 5.523 1.00 85.06 92 GLU A N 1
ATOM 744 C CA . GLU A 1 92 ? 0.267 -2.933 6.806 1.00 85.06 92 GLU A CA 1
ATOM 745 C C . GLU A 1 92 ? -0.609 -2.275 7.884 1.00 85.06 92 GLU A C 1
ATOM 747 O O . GLU A 1 92 ? -0.674 -2.760 9.016 1.00 85.06 92 GLU A O 1
ATOM 752 N N . LEU A 1 93 ? -1.313 -1.193 7.534 1.00 84.06 93 LEU A N 1
ATOM 753 C CA . LEU A 1 93 ? -2.241 -0.508 8.436 1.00 84.06 93 LEU A CA 1
ATOM 754 C C . LEU A 1 93 ? -3.463 -1.373 8.771 1.00 84.06 93 LEU A C 1
ATOM 756 O O . LEU A 1 93 ? -3.891 -1.406 9.926 1.00 84.06 93 LEU A O 1
ATOM 760 N N . SER A 1 94 ? -4.010 -2.081 7.782 1.00 80.94 94 SER A N 1
ATOM 761 C CA . SER A 1 94 ? -5.151 -2.977 7.958 1.00 80.94 94 SER A CA 1
ATOM 762 C C . SER A 1 94 ? -4.817 -4.090 8.946 1.00 80.94 94 SER A C 1
ATOM 764 O O . SER A 1 94 ? -5.516 -4.241 9.948 1.00 80.94 94 SER A O 1
ATOM 766 N N . ASP A 1 95 ? -3.704 -4.796 8.729 1.00 80.38 95 ASP A N 1
ATOM 767 C CA . ASP A 1 95 ? -3.267 -5.901 9.585 1.00 80.38 95 ASP A CA 1
ATOM 768 C C . ASP A 1 95 ? -2.984 -5.437 11.017 1.00 80.38 95 ASP A C 1
ATOM 770 O O . ASP A 1 95 ? -3.472 -6.029 11.982 1.00 80.38 95 ASP A O 1
ATOM 774 N N . LYS A 1 96 ? -2.210 -4.356 11.173 1.00 81.38 96 LYS A N 1
ATOM 775 C CA . LYS A 1 96 ? -1.744 -3.917 12.496 1.00 81.38 96 LYS A CA 1
ATOM 776 C C . LYS A 1 96 ? -2.806 -3.185 13.310 1.00 81.38 96 LYS A C 1
ATOM 778 O O . LYS A 1 96 ? -2.814 -3.308 14.534 1.00 81.38 96 LYS A O 1
ATOM 783 N N . HIS A 1 97 ? -3.665 -2.396 12.666 1.00 81.88 97 HIS A N 1
ATOM 784 C CA . HIS A 1 97 ? -4.499 -1.414 13.369 1.00 81.88 97 HIS A CA 1
ATOM 785 C C . HIS A 1 97 ? -5.993 -1.622 13.173 1.00 81.88 97 HIS A C 1
ATOM 787 O O . HIS A 1 97 ? -6.744 -1.493 14.134 1.00 81.88 97 HIS A O 1
ATOM 793 N N . ILE A 1 98 ? -6.439 -1.968 11.965 1.00 77.12 98 ILE A N 1
ATOM 794 C CA . ILE A 1 98 ? -7.868 -2.178 11.714 1.00 77.12 98 ILE A CA 1
ATOM 795 C C . ILE A 1 98 ? -8.271 -3.552 12.255 1.00 77.12 98 ILE A C 1
ATOM 797 O O . ILE A 1 98 ? -9.001 -3.638 13.240 1.00 77.12 98 ILE A O 1
ATOM 801 N N . VAL A 1 99 ? -7.734 -4.628 11.675 1.00 76.56 99 VAL A N 1
ATOM 802 C CA . VAL A 1 99 ? -8.000 -6.008 12.108 1.00 76.56 99 VAL A CA 1
ATOM 803 C C . VAL A 1 99 ? -7.519 -6.221 13.543 1.00 76.56 99 VAL A C 1
ATOM 805 O O . VAL A 1 99 ? -8.248 -6.786 14.357 1.00 76.56 99 VAL A O 1
ATOM 808 N N . GLY A 1 100 ? -6.329 -5.712 13.877 1.00 77.31 100 GLY A N 1
ATOM 809 C CA . GLY A 1 100 ? -5.805 -5.742 15.242 1.00 77.31 100 GLY A CA 1
ATOM 810 C C . GLY A 1 100 ? -6.729 -5.058 16.256 1.00 77.31 100 GLY A C 1
ATOM 811 O O . GLY A 1 100 ? -6.972 -5.615 17.321 1.00 77.31 100 GLY A O 1
ATOM 812 N N . GLY A 1 101 ? -7.299 -3.898 15.917 1.00 76.62 101 GLY A N 1
ATOM 813 C CA . GLY A 1 101 ? -8.199 -3.162 16.810 1.00 76.62 101 GLY A CA 1
ATOM 814 C C . GLY A 1 101 ? -9.529 -3.876 17.027 1.00 76.62 101 GLY A C 1
ATOM 815 O O . GLY A 1 101 ? -10.028 -3.924 18.149 1.00 76.62 101 GLY A O 1
ATOM 816 N N . PHE A 1 102 ? -10.073 -4.496 15.980 1.00 74.75 102 PHE A N 1
ATOM 817 C CA . PHE A 1 102 ? -11.253 -5.348 16.110 1.00 74.75 102 PHE A CA 1
ATOM 818 C C . PHE A 1 102 ? -10.990 -6.581 16.979 1.00 74.75 102 PHE A C 1
ATOM 820 O O . PHE A 1 102 ? -11.847 -6.946 17.784 1.00 74.75 102 PHE A O 1
ATOM 827 N N . ARG A 1 103 ? -9.804 -7.194 16.862 1.00 75.50 103 ARG A N 1
ATOM 828 C CA . ARG A 1 103 ? -9.405 -8.320 17.715 1.00 75.50 103 ARG A CA 1
ATOM 829 C C . ARG A 1 103 ? -9.292 -7.898 19.178 1.00 75.50 103 ARG A C 1
ATOM 831 O O . ARG A 1 103 ? -9.855 -8.572 20.027 1.00 75.50 103 ARG A O 1
ATOM 838 N N . GLU A 1 104 ? -8.654 -6.760 19.451 1.00 77.31 104 GLU A N 1
ATOM 839 C CA . GLU A 1 104 ? -8.534 -6.201 20.804 1.00 77.31 104 GLU A CA 1
ATOM 840 C C . GLU A 1 104 ? -9.918 -5.935 21.423 1.00 77.31 104 GLU A C 1
ATOM 842 O O . GLU A 1 104 ? -10.184 -6.328 22.554 1.00 77.31 104 GLU A O 1
ATOM 847 N N . ILE A 1 105 ? -10.845 -5.326 20.670 1.00 73.56 105 ILE A N 1
ATOM 848 C CA . ILE A 1 105 ? -12.223 -5.086 21.137 1.00 73.56 105 ILE A CA 1
ATOM 849 C C . ILE A 1 105 ? -12.950 -6.405 21.436 1.00 73.56 105 ILE A C 1
ATOM 851 O O . ILE A 1 105 ? -13.645 -6.495 22.449 1.00 73.56 105 ILE A O 1
ATOM 855 N N . GLY A 1 106 ? -12.787 -7.413 20.573 1.00 69.12 106 GLY A N 1
ATOM 856 C CA . GLY A 1 106 ? -13.367 -8.742 20.771 1.00 69.12 106 GLY A CA 1
ATOM 857 C C . GLY A 1 106 ? -12.802 -9.457 22.002 1.00 69.12 106 GLY A C 1
ATOM 858 O O . GLY A 1 106 ? -13.566 -9.930 22.838 1.00 69.12 106 GLY A O 1
ATOM 859 N N . GLU A 1 107 ? -11.476 -9.478 22.159 1.00 75.62 107 GLU A N 1
ATOM 860 C CA . GLU A 1 107 ? -10.771 -10.098 23.294 1.00 75.62 107 GLU A CA 1
ATOM 861 C C . GLU A 1 107 ? -11.109 -9.430 24.629 1.00 75.62 107 GLU A C 1
ATOM 863 O O . GLU A 1 107 ? -11.160 -10.087 25.670 1.00 75.62 107 GLU A O 1
ATOM 868 N N . LEU A 1 108 ? -11.390 -8.126 24.613 1.00 74.88 108 LEU A N 1
ATOM 869 C CA . LEU A 1 108 ? -11.797 -7.417 25.813 1.00 74.88 108 LEU A CA 1
ATOM 870 C C . LEU A 1 108 ? -13.183 -7.838 26.308 1.00 74.88 108 LEU A C 1
ATOM 872 O O . LEU A 1 108 ? -13.494 -7.516 27.447 1.00 74.88 108 LEU A O 1
ATOM 876 N N . GLY A 1 109 ? -14.029 -8.546 25.551 1.00 67.69 109 GLY A N 1
ATOM 877 C CA . GLY A 1 109 ? -15.303 -9.068 26.077 1.00 67.69 109 GLY A CA 1
ATOM 878 C C . GLY A 1 109 ? -16.131 -7.992 26.797 1.00 67.69 109 GLY A C 1
ATOM 879 O O . GLY A 1 109 ? -16.644 -8.198 27.896 1.00 67.69 109 GLY A O 1
ATOM 880 N N . LEU A 1 110 ? -16.160 -6.769 26.249 1.00 65.31 110 LEU A N 1
ATOM 881 C CA . LEU A 1 110 ? -16.798 -5.606 26.891 1.00 65.31 110 LEU A CA 1
ATOM 882 C C . LEU A 1 110 ? -18.309 -5.776 27.057 1.00 65.31 110 LEU A C 1
ATOM 884 O O . LEU A 1 110 ? -18.929 -5.062 27.849 1.00 65.31 110 LEU A O 1
ATOM 888 N N . ALA A 1 111 ? -18.878 -6.712 26.304 1.00 61.56 111 ALA A N 1
ATOM 889 C CA . ALA A 1 111 ? -20.280 -7.054 26.343 1.00 61.56 111 ALA A CA 1
ATOM 890 C C . ALA A 1 111 ? -20.613 -8.153 27.370 1.00 61.56 111 ALA A C 1
ATOM 892 O O . ALA A 1 111 ? -21.791 -8.327 27.657 1.00 61.56 111 ALA A O 1
ATOM 893 N N . ASP A 1 112 ? -19.625 -8.822 27.985 1.00 65.25 112 ASP A N 1
ATOM 894 C CA . ASP A 1 112 ? -19.871 -9.903 28.947 1.00 65.25 112 ASP A CA 1
ATOM 895 C C . ASP A 1 112 ? -20.776 -9.457 30.100 1.00 65.25 112 ASP A C 1
ATOM 897 O O . ASP A 1 112 ? -20.472 -8.530 30.861 1.00 65.25 112 ASP A O 1
ATOM 901 N N . SER A 1 113 ? -21.882 -10.180 30.278 1.00 59.44 113 SER A N 1
ATOM 902 C CA . SER A 1 113 ? -22.886 -9.914 31.313 1.00 59.44 113 SER A CA 1
ATOM 903 C C . SER A 1 113 ? -22.362 -10.086 32.745 1.00 59.44 113 SER A C 1
ATOM 905 O O . SER A 1 113 ? -23.025 -9.675 33.694 1.00 59.44 113 SER A O 1
ATOM 907 N N . SER A 1 114 ? -21.182 -10.686 32.917 1.00 69.56 114 SER A N 1
ATOM 908 C CA . SER A 1 114 ? -20.499 -10.900 34.199 1.00 69.56 114 SER A CA 1
ATOM 909 C C . SER A 1 114 ? -19.520 -9.777 34.577 1.00 69.56 114 SER A C 1
ATOM 911 O O . SER A 1 114 ? -18.857 -9.869 35.613 1.00 69.56 114 SER A O 1
ATOM 913 N N . ILE A 1 115 ? -19.396 -8.717 33.767 1.00 76.12 115 ILE A N 1
ATOM 914 C CA . ILE A 1 115 ? -18.380 -7.684 33.981 1.00 76.12 115 ILE A CA 1
ATOM 915 C C . ILE A 1 115 ? -18.722 -6.760 35.162 1.00 76.12 115 ILE A C 1
ATOM 917 O O . ILE A 1 115 ? -19.796 -6.159 35.230 1.00 76.12 115 ILE A O 1
ATOM 921 N N . THR A 1 116 ? -17.780 -6.597 36.093 1.00 81.56 116 THR A N 1
ATOM 922 C CA . THR A 1 116 ? -17.925 -5.637 37.197 1.00 81.56 116 THR A CA 1
ATOM 923 C C . THR A 1 116 ? -17.625 -4.203 36.734 1.00 81.56 116 THR A C 1
ATOM 925 O O . THR A 1 116 ? -16.880 -4.015 35.763 1.00 81.56 116 THR A O 1
ATOM 928 N N . PRO A 1 117 ? -18.145 -3.165 37.419 1.00 80.06 117 PRO A N 1
ATOM 929 C CA . PRO A 1 117 ? -17.838 -1.766 37.102 1.00 80.06 117 PRO A CA 1
ATOM 930 C C . PRO A 1 117 ? -16.332 -1.456 37.118 1.00 80.06 117 PRO A C 1
ATOM 932 O O . PRO A 1 117 ? -15.829 -0.760 36.236 1.00 80.06 117 PRO A O 1
ATOM 935 N N . GLU A 1 118 ? -15.596 -2.011 38.080 1.00 81.56 118 GLU A N 1
ATOM 936 C CA . GLU A 1 118 ? -14.139 -1.891 38.185 1.00 81.56 118 GLU A CA 1
ATOM 937 C C . GLU A 1 118 ? -13.432 -2.553 36.998 1.00 81.56 118 GLU A C 1
ATOM 939 O O . GLU A 1 118 ? -12.559 -1.938 36.385 1.00 81.56 118 GLU A O 1
ATOM 944 N N . SER A 1 119 ? -13.854 -3.761 36.610 1.00 79.38 119 SER A N 1
ATOM 945 C CA . SER A 1 119 ? -13.298 -4.452 35.440 1.00 79.38 119 SER A CA 1
ATOM 946 C C . SER A 1 119 ? -13.562 -3.668 34.157 1.00 79.38 119 SER A C 1
ATOM 948 O O . SER A 1 119 ? -12.680 -3.555 33.310 1.00 79.38 119 SER A O 1
ATOM 950 N N . ARG A 1 120 ? -14.743 -3.054 34.024 1.00 79.06 120 ARG A N 1
ATOM 951 C CA . ARG A 1 120 ? -15.068 -2.192 32.880 1.00 79.06 120 ARG A CA 1
ATOM 952 C C . ARG A 1 120 ? -14.136 -0.980 32.792 1.00 79.06 120 ARG A C 1
ATOM 954 O O . ARG A 1 120 ? -13.622 -0.712 31.711 1.00 79.06 120 ARG A O 1
ATOM 961 N N . LYS A 1 121 ? -13.844 -0.300 33.909 1.00 82.62 121 LYS A N 1
ATOM 962 C CA . LYS A 1 121 ? -12.888 0.829 33.935 1.00 82.62 121 LYS A CA 1
ATOM 963 C C . LYS A 1 121 ? -11.483 0.417 33.489 1.00 82.62 121 LYS A C 1
ATOM 965 O O . LYS A 1 121 ? -10.836 1.162 32.757 1.00 82.62 121 LYS A O 1
ATOM 970 N N . VAL A 1 122 ? -11.016 -0.763 33.905 1.00 84.38 122 VAL A N 1
ATOM 971 C CA . VAL A 1 122 ? -9.707 -1.297 33.486 1.00 84.38 122 VAL A CA 1
ATOM 972 C C . VAL A 1 122 ? -9.684 -1.564 31.980 1.00 84.38 122 VAL A C 1
ATOM 974 O O . VAL A 1 122 ? -8.752 -1.140 31.299 1.00 84.38 122 VAL A O 1
ATOM 977 N N . LYS A 1 123 ? -10.733 -2.186 31.433 1.00 81.88 123 LYS A N 1
ATOM 978 C CA . LYS A 1 123 ? -10.830 -2.448 29.990 1.00 81.88 123 LYS A CA 1
ATOM 979 C C . LYS A 1 123 ? -10.970 -1.162 29.159 1.00 81.88 123 LYS A C 1
ATOM 981 O O . LYS A 1 123 ? -10.394 -1.053 28.081 1.00 81.88 123 LYS A O 1
ATOM 986 N N . GLU A 1 124 ? -11.662 -0.144 29.671 1.00 82.12 124 GLU A N 1
ATOM 987 C CA . GLU A 1 124 ? -11.707 1.190 29.050 1.00 82.12 124 GLU A CA 1
ATOM 988 C C . GLU A 1 124 ? -10.334 1.878 29.025 1.00 82.12 124 GLU A C 1
ATOM 990 O O . GLU A 1 124 ? -9.993 2.541 28.043 1.00 82.12 124 GLU A O 1
ATOM 995 N N . LEU A 1 125 ? -9.533 1.727 30.086 1.00 86.38 125 LEU A N 1
ATOM 996 C CA . LEU A 1 125 ? -8.143 2.194 30.116 1.00 86.38 125 LEU A CA 1
ATOM 997 C C . LEU A 1 125 ? -7.291 1.465 29.070 1.00 86.38 125 LEU A C 1
ATOM 999 O O . LEU A 1 125 ? -6.586 2.123 28.308 1.00 86.38 125 LEU A O 1
ATOM 1003 N N . GLN A 1 126 ? -7.431 0.143 28.948 1.00 84.50 126 GLN A N 1
ATOM 1004 C CA . GLN A 1 126 ? -6.736 -0.647 27.923 1.00 84.50 126 GLN A CA 1
ATOM 1005 C C . GLN A 1 126 ? -7.085 -0.189 26.499 1.00 84.50 126 GLN A C 1
ATOM 1007 O O . GLN A 1 126 ? -6.187 -0.022 25.674 1.00 84.50 126 GLN A O 1
ATOM 1012 N N . LEU A 1 127 ? -8.358 0.113 26.219 1.00 83.56 127 LEU A N 1
ATOM 1013 C CA . LEU A 1 127 ? -8.770 0.689 24.934 1.00 83.56 127 LEU A CA 1
ATOM 1014 C C . LEU A 1 127 ? -8.166 2.075 24.678 1.00 83.56 127 LEU A C 1
ATOM 1016 O O . LEU A 1 127 ? -7.777 2.384 23.549 1.00 83.56 127 LEU A O 1
ATOM 1020 N N . LYS A 1 128 ? -8.094 2.932 25.704 1.00 86.12 128 LYS A N 1
ATOM 1021 C CA . LYS A 1 128 ? -7.469 4.259 25.587 1.00 86.12 128 LYS A CA 1
ATOM 1022 C C . LYS A 1 128 ? -5.978 4.140 25.281 1.00 86.12 128 LYS A C 1
ATOM 1024 O O . LYS A 1 128 ? -5.495 4.830 24.380 1.00 86.12 128 LYS A O 1
ATOM 1029 N N . ASP A 1 129 ? -5.286 3.232 25.958 1.00 87.31 129 ASP A N 1
ATOM 1030 C CA . ASP A 1 129 ? -3.870 2.953 25.721 1.00 87.31 129 ASP A CA 1
ATOM 1031 C C . ASP A 1 129 ? -3.639 2.371 24.325 1.00 87.31 129 ASP A C 1
ATOM 1033 O O . ASP A 1 129 ? -2.745 2.821 23.602 1.00 87.31 129 ASP A O 1
ATOM 1037 N N . TYR A 1 130 ? -4.481 1.422 23.902 1.00 84.62 130 TYR A N 1
ATOM 1038 C CA . TYR A 1 130 ? -4.462 0.886 22.544 1.00 84.62 130 TYR A CA 1
ATOM 1039 C C . TYR A 1 130 ? -4.630 2.008 21.514 1.00 84.62 130 TYR A C 1
ATOM 1041 O O . TYR A 1 130 ? -3.804 2.141 20.611 1.00 84.62 130 TYR A O 1
ATOM 1049 N N . LYS A 1 131 ? -5.639 2.874 21.676 1.00 84.88 131 LYS A N 1
ATOM 1050 C CA . LYS A 1 131 ? -5.887 4.012 20.778 1.00 84.88 131 LYS A CA 1
ATOM 1051 C C . LYS A 1 131 ? -4.681 4.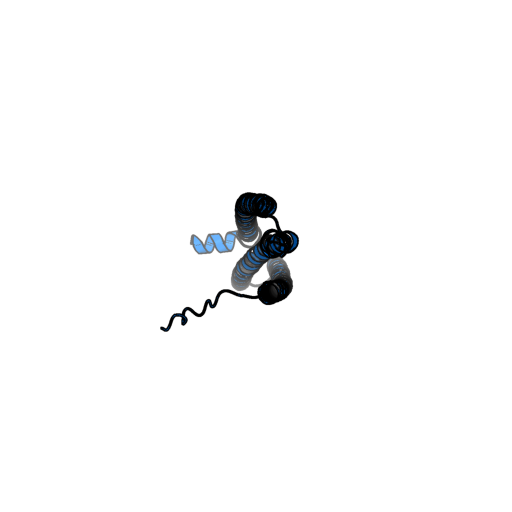945 20.690 1.00 84.88 131 LYS A C 1
ATOM 1053 O O . LYS A 1 131 ? -4.319 5.359 19.585 1.00 84.88 131 LYS A O 1
ATOM 1058 N N . ALA A 1 132 ? -4.064 5.284 21.821 1.00 85.62 132 ALA A N 1
ATOM 1059 C CA . ALA A 1 132 ? -2.901 6.166 21.858 1.00 85.62 132 ALA A CA 1
ATOM 1060 C C . ALA A 1 132 ? -1.708 5.555 21.100 1.00 85.62 132 ALA A C 1
ATOM 1062 O O . ALA A 1 132 ? -1.150 6.196 20.204 1.00 85.62 132 ALA A O 1
ATOM 1063 N N . ARG A 1 133 ? -1.375 4.286 21.381 1.00 85.88 133 ARG A N 1
ATOM 1064 C CA . ARG A 1 133 ? -0.289 3.561 20.695 1.00 85.88 133 ARG A CA 1
ATOM 1065 C C . ARG A 1 133 ? -0.570 3.380 19.205 1.00 85.88 133 ARG A C 1
ATOM 1067 O O . ARG A 1 133 ? 0.296 3.651 18.375 1.00 85.88 133 ARG A O 1
ATOM 1074 N N . SER A 1 134 ? -1.791 2.974 18.865 1.00 83.88 134 SER A N 1
ATOM 1075 C CA . SER A 1 134 ? -2.222 2.760 17.486 1.00 83.88 134 SER A CA 1
ATOM 1076 C C . SER A 1 134 ? -2.149 4.051 16.678 1.00 83.88 134 SER A C 1
ATOM 1078 O O . SER A 1 134 ? -1.660 4.030 15.557 1.00 83.88 134 SER A O 1
ATOM 1080 N N . SER A 1 135 ? -2.566 5.189 17.241 1.00 83.31 135 SER A N 1
ATOM 1081 C CA . SER A 1 135 ? -2.513 6.480 16.538 1.00 83.31 135 SER A CA 1
ATOM 1082 C C . SER A 1 135 ? -1.077 6.882 16.186 1.00 83.31 135 SER A C 1
ATOM 1084 O O . SER A 1 135 ? -0.813 7.331 15.071 1.00 83.31 135 SER A O 1
ATOM 1086 N N . SER A 1 136 ? -0.139 6.683 17.118 1.00 84.50 136 SER A N 1
ATOM 1087 C CA . SER A 1 136 ? 1.286 6.941 16.877 1.00 84.50 136 SER A CA 1
ATOM 1088 C C . SER A 1 136 ? 1.853 6.011 15.799 1.00 84.50 136 SER A C 1
ATOM 1090 O O . SER A 1 136 ? 2.487 6.469 14.851 1.00 84.50 136 SER A O 1
ATOM 1092 N N . SER A 1 137 ? 1.550 4.715 15.892 1.00 85.88 137 SER A N 1
ATOM 1093 C CA . SER A 1 137 ? 2.010 3.706 14.933 1.00 85.88 137 SER A CA 1
ATOM 1094 C C . SER A 1 137 ? 1.441 3.919 13.522 1.00 85.88 137 SER A C 1
ATOM 1096 O O . SER A 1 137 ? 2.189 3.859 12.551 1.00 85.88 137 SER A O 1
ATOM 1098 N N . VAL A 1 138 ? 0.154 4.266 13.383 1.00 86.06 138 VAL A N 1
ATOM 1099 C CA . VAL A 1 138 ? -0.462 4.615 12.085 1.00 86.06 138 VAL A CA 1
ATOM 1100 C C . VAL A 1 138 ? 0.267 5.793 11.437 1.00 86.06 138 VAL A C 1
ATOM 1102 O O . VAL A 1 138 ? 0.554 5.769 10.236 1.00 86.06 138 VAL A O 1
ATOM 1105 N N . ARG A 1 139 ? 0.587 6.826 12.228 1.00 86.44 139 ARG A N 1
ATOM 1106 C CA . ARG A 1 139 ? 1.335 7.993 11.746 1.00 86.44 139 ARG A CA 1
ATOM 1107 C C . ARG A 1 139 ? 2.730 7.595 11.276 1.00 86.44 139 ARG A C 1
ATOM 1109 O O . ARG A 1 139 ? 3.150 8.037 10.209 1.00 86.44 139 ARG A O 1
ATOM 1116 N N . GLU A 1 140 ? 3.423 6.756 12.037 1.00 88.69 140 GLU A N 1
ATOM 1117 C CA . GLU A 1 140 ? 4.756 6.276 11.682 1.00 88.69 140 GLU A CA 1
ATOM 1118 C C . GLU A 1 140 ? 4.743 5.444 10.390 1.00 88.69 140 GLU A C 1
ATOM 1120 O O . GLU A 1 140 ? 5.518 5.731 9.475 1.00 88.69 140 GLU A O 1
ATOM 1125 N N . THR A 1 141 ? 3.829 4.474 10.267 1.00 86.00 141 THR A N 1
ATOM 1126 C CA . THR A 1 141 ? 3.669 3.655 9.053 1.00 86.00 141 THR A CA 1
ATOM 1127 C C . THR A 1 141 ? 3.352 4.527 7.837 1.00 86.00 141 THR A C 1
ATOM 1129 O O . THR A 1 141 ? 3.966 4.357 6.785 1.00 86.00 141 THR A O 1
ATOM 1132 N N . SER A 1 142 ? 2.478 5.526 7.986 1.00 83.19 142 SER A N 1
ATOM 1133 C CA . SER A 1 142 ? 2.141 6.457 6.898 1.00 83.19 142 SER A CA 1
ATOM 1134 C C . SER A 1 142 ? 3.347 7.300 6.463 1.00 83.19 142 SER A C 1
ATOM 1136 O O . SER A 1 142 ? 3.630 7.424 5.272 1.00 83.19 142 SER A O 1
ATOM 1138 N N . GLN A 1 143 ? 4.109 7.842 7.419 1.00 89.69 143 GLN A N 1
ATOM 1139 C CA . GLN A 1 143 ? 5.322 8.619 7.132 1.00 89.69 143 GLN A CA 1
ATOM 1140 C C . GLN A 1 143 ? 6.436 7.764 6.519 1.00 89.69 143 GLN A C 1
ATOM 1142 O O . GLN A 1 143 ? 7.219 8.250 5.701 1.00 89.69 143 GLN A O 1
ATOM 1147 N N . ARG A 1 144 ? 6.549 6.496 6.923 1.00 89.19 144 ARG A N 1
ATOM 1148 C CA . ARG A 1 144 ? 7.486 5.541 6.325 1.00 89.19 144 ARG A CA 1
ATOM 1149 C C . ARG A 1 144 ? 7.103 5.251 4.875 1.00 89.19 144 ARG A C 1
ATOM 1151 O O . ARG A 1 144 ? 7.937 5.444 3.995 1.00 89.19 144 ARG A O 1
ATOM 1158 N N . ALA A 1 145 ? 5.839 4.917 4.622 1.00 83.81 145 ALA A N 1
ATOM 1159 C CA . ALA A 1 145 ? 5.322 4.671 3.278 1.00 83.81 145 ALA A CA 1
ATOM 1160 C C . ALA A 1 145 ? 5.522 5.876 2.345 1.00 83.81 145 ALA A C 1
ATOM 1162 O O . ALA A 1 145 ? 5.939 5.713 1.200 1.00 83.81 145 ALA A O 1
ATOM 1163 N N . GLN A 1 146 ? 5.300 7.096 2.846 1.00 85.56 146 GLN A N 1
ATOM 1164 C CA . GLN A 1 146 ? 5.543 8.321 2.084 1.00 85.56 146 GLN A CA 1
ATOM 1165 C C . GLN A 1 146 ? 7.021 8.480 1.700 1.00 85.56 146 GLN A C 1
ATOM 1167 O O . GLN A 1 146 ? 7.323 8.780 0.545 1.00 85.56 146 GLN A O 1
ATOM 1172 N N . ARG A 1 147 ? 7.945 8.256 2.644 1.00 89.69 147 ARG A N 1
ATOM 1173 C CA . ARG A 1 147 ? 9.392 8.330 2.379 1.00 89.69 147 ARG A CA 1
ATOM 1174 C C . ARG A 1 147 ? 9.837 7.272 1.375 1.00 89.69 147 ARG A C 1
ATOM 1176 O O . ARG A 1 147 ? 10.579 7.578 0.450 1.00 89.69 147 ARG A O 1
ATOM 1183 N N . GLU A 1 148 ? 9.364 6.040 1.520 1.00 87.50 148 GLU A N 1
ATOM 1184 C CA . GLU A 1 148 ? 9.687 4.957 0.589 1.00 87.50 148 GLU A CA 1
ATOM 1185 C C . GLU A 1 148 ? 9.146 5.210 -0.821 1.00 87.50 148 GLU A C 1
ATOM 1187 O O . GLU A 1 148 ? 9.832 4.914 -1.803 1.00 87.50 148 GLU A O 1
ATOM 1192 N N . LEU A 1 149 ? 7.941 5.780 -0.935 1.00 86.44 149 LEU A N 1
ATOM 1193 C CA . LEU A 1 149 ? 7.378 6.196 -2.215 1.00 86.44 149 LEU A CA 1
ATOM 1194 C C . LEU A 1 149 ? 8.244 7.283 -2.860 1.00 86.44 149 LEU A C 1
ATOM 1196 O O . LEU A 1 149 ? 8.620 7.138 -4.019 1.00 86.44 149 LEU A O 1
ATOM 1200 N N . GLN A 1 150 ? 8.621 8.324 -2.111 1.00 86.31 150 GLN A N 1
ATOM 1201 C CA . GLN A 1 150 ? 9.513 9.378 -2.607 1.00 86.31 150 GLN A CA 1
ATOM 1202 C C . GLN A 1 150 ? 10.844 8.809 -3.110 1.00 86.31 150 GLN A C 1
ATOM 1204 O O . GLN A 1 150 ? 11.273 9.145 -4.212 1.00 86.31 150 GLN A O 1
ATOM 1209 N N . THR A 1 151 ? 11.463 7.901 -2.351 1.00 88.31 151 THR A N 1
ATOM 1210 C CA . THR A 1 151 ? 12.698 7.221 -2.765 1.00 88.31 151 THR A CA 1
ATOM 1211 C C . THR A 1 151 ? 12.489 6.385 -4.027 1.00 88.31 151 THR A C 1
ATOM 1213 O O . THR A 1 151 ? 13.292 6.467 -4.949 1.00 88.31 151 THR A O 1
ATOM 1216 N N . THR A 1 152 ? 11.400 5.614 -4.105 1.00 84.75 152 THR A N 1
ATOM 1217 C CA . THR A 1 152 ? 11.093 4.776 -5.278 1.00 84.75 152 THR A CA 1
ATOM 1218 C C . THR A 1 152 ? 10.917 5.632 -6.532 1.00 84.75 152 THR A C 1
ATOM 1220 O O . THR A 1 152 ? 11.503 5.333 -7.569 1.00 84.75 152 THR A O 1
ATOM 1223 N N . LEU A 1 153 ? 10.154 6.724 -6.435 1.00 83.75 153 LEU A N 1
ATOM 1224 C CA . LEU A 1 153 ? 9.936 7.646 -7.549 1.00 83.75 153 LEU A CA 1
ATOM 1225 C C . LEU A 1 153 ? 11.232 8.328 -7.981 1.00 83.75 153 LEU A C 1
ATOM 1227 O O . LEU A 1 153 ? 11.501 8.405 -9.176 1.00 83.75 153 LEU A O 1
ATOM 1231 N N . LYS A 1 154 ? 12.059 8.756 -7.022 1.00 84.69 154 LYS A N 1
ATOM 1232 C CA . LYS A 1 154 ? 13.376 9.329 -7.301 1.00 84.69 154 LYS A CA 1
ATOM 1233 C C . LYS A 1 154 ? 14.256 8.346 -8.077 1.00 84.69 154 LYS A C 1
ATOM 1235 O O . LYS A 1 154 ? 14.783 8.711 -9.117 1.00 84.69 154 LYS A O 1
ATOM 1240 N N . VAL A 1 155 ? 14.340 7.088 -7.637 1.00 83.88 155 VAL A N 1
ATOM 1241 C CA . VAL A 1 155 ? 15.115 6.041 -8.326 1.00 83.88 155 VAL A CA 1
ATOM 1242 C C . VAL A 1 155 ? 14.589 5.771 -9.736 1.00 83.88 155 VAL A C 1
ATOM 1244 O O . VAL A 1 155 ? 15.386 5.573 -10.644 1.00 83.88 155 VAL A O 1
ATOM 1247 N N . ILE A 1 156 ? 13.271 5.778 -9.952 1.00 79.31 156 ILE A N 1
ATOM 1248 C CA . ILE A 1 156 ? 12.695 5.586 -11.293 1.00 79.31 156 ILE A CA 1
ATOM 1249 C C . ILE A 1 156 ? 13.057 6.756 -12.212 1.00 79.31 156 ILE A C 1
ATOM 1251 O O . ILE A 1 156 ? 13.488 6.534 -13.342 1.00 79.31 156 ILE A O 1
ATOM 1255 N N . VAL A 1 157 ? 12.909 7.987 -11.716 1.00 76.50 157 VAL A N 1
ATOM 1256 C CA . VAL A 1 157 ? 13.236 9.199 -12.472 1.00 76.50 157 VAL A CA 1
ATOM 1257 C C . VAL A 1 157 ? 14.737 9.298 -12.732 1.00 76.50 157 VAL A C 1
ATOM 1259 O O . VAL A 1 157 ? 15.112 9.737 -13.802 1.00 76.50 157 VAL A O 1
ATOM 1262 N N . GLU A 1 158 ? 15.607 8.881 -11.812 1.00 75.38 158 GLU A N 1
ATOM 1263 C CA . GLU A 1 158 ? 17.066 8.978 -11.978 1.00 75.38 158 GLU A CA 1
ATOM 1264 C C . GLU A 1 158 ? 17.672 7.783 -12.737 1.00 75.38 158 GLU A C 1
ATOM 1266 O O . GLU A 1 158 ? 18.637 7.949 -13.479 1.00 75.38 158 GLU A O 1
ATOM 1271 N N . GLY A 1 159 ? 17.112 6.582 -12.576 1.00 67.12 159 GLY A N 1
ATOM 1272 C CA . GLY A 1 159 ? 17.675 5.319 -13.064 1.00 67.12 159 GLY A CA 1
ATOM 1273 C C . GLY A 1 159 ? 17.209 4.870 -14.453 1.00 67.12 159 GLY A C 1
ATOM 1274 O O . GLY A 1 159 ? 17.704 3.870 -14.965 1.00 67.12 159 GLY A O 1
ATOM 1275 N N . SER A 1 160 ? 16.250 5.548 -15.089 1.00 60.22 160 SER A N 1
ATOM 1276 C CA . SER A 1 160 ? 15.728 5.153 -16.409 1.00 60.22 160 SER A CA 1
ATOM 1277 C C . SER A 1 160 ? 15.410 6.374 -17.248 1.00 60.22 160 SER A C 1
ATOM 1279 O O . SER A 1 160 ? 14.513 7.110 -16.868 1.00 60.22 160 SER A O 1
ATOM 1281 N N . ALA A 1 161 ? 16.117 6.602 -18.370 1.00 52.69 161 ALA A N 1
ATOM 1282 C CA . ALA A 1 161 ? 15.825 7.684 -19.333 1.00 52.69 161 ALA A CA 1
ATOM 1283 C C . ALA A 1 161 ? 15.501 9.056 -18.683 1.00 52.69 161 ALA A C 1
ATOM 1285 O O . ALA A 1 161 ? 14.873 9.919 -19.289 1.00 52.69 161 ALA A O 1
ATOM 1286 N N . GLY A 1 162 ? 15.942 9.266 -17.441 1.00 48.69 162 GLY A N 1
ATOM 1287 C CA . GLY A 1 162 ? 15.589 10.394 -16.593 1.00 48.69 162 GLY A CA 1
ATOM 1288 C C . GLY A 1 162 ? 16.099 11.696 -17.140 1.00 48.69 162 GLY A C 1
ATOM 1289 O O . GLY A 1 162 ? 15.410 12.708 -17.115 1.00 48.69 162 GLY A O 1
ATOM 1290 N N . GLY A 1 163 ? 17.287 11.624 -17.740 1.00 55.53 163 GLY A N 1
ATOM 1291 C CA . GLY A 1 163 ? 17.849 12.703 -18.531 1.00 55.53 163 GLY A CA 1
ATOM 1292 C C . GLY A 1 163 ? 16.928 13.137 -19.672 1.00 55.53 163 GLY A C 1
ATOM 1293 O O . GLY A 1 163 ? 16.843 14.328 -19.911 1.00 55.53 163 GLY A O 1
ATOM 1294 N N . ILE A 1 164 ? 16.181 12.224 -20.308 1.00 56.09 164 ILE A N 1
ATOM 1295 C CA . ILE A 1 164 ? 15.271 12.525 -21.431 1.00 56.09 164 ILE A CA 1
ATOM 1296 C C . ILE A 1 164 ? 13.974 13.185 -20.927 1.00 56.09 164 ILE A C 1
ATOM 1298 O O . ILE A 1 164 ? 13.509 14.164 -21.510 1.00 56.09 164 ILE A O 1
ATOM 1302 N N . LEU A 1 165 ? 13.406 12.701 -19.815 1.00 53.44 165 LEU A N 1
ATOM 1303 C CA . LEU A 1 165 ? 12.220 13.300 -19.179 1.00 53.44 165 LEU A CA 1
ATOM 1304 C C . LEU A 1 165 ? 12.520 14.678 -18.570 1.00 53.44 165 LEU A C 1
ATOM 1306 O O . LEU A 1 165 ? 11.740 15.609 -18.753 1.00 53.44 165 LEU A O 1
ATOM 1310 N N . ILE A 1 166 ? 13.662 14.825 -17.893 1.00 52.69 166 ILE A N 1
ATOM 1311 C CA . ILE A 1 166 ? 14.132 16.106 -17.351 1.00 52.69 166 ILE A CA 1
ATOM 1312 C C . ILE A 1 166 ? 14.475 17.058 -18.505 1.00 52.69 166 ILE A C 1
ATOM 1314 O O . ILE A 1 166 ? 14.023 18.197 -18.487 1.00 52.69 166 ILE A O 1
ATOM 1318 N N . GLN A 1 167 ? 15.171 16.606 -19.556 1.00 53.06 167 GLN A N 1
ATOM 1319 C CA . GLN A 1 167 ? 15.435 17.448 -20.728 1.00 53.06 167 GLN A CA 1
ATOM 1320 C C . GLN A 1 167 ? 14.141 17.963 -21.364 1.00 53.06 167 GLN A C 1
ATOM 1322 O O . GLN A 1 167 ? 14.051 19.162 -21.573 1.00 53.06 167 GLN A O 1
ATOM 1327 N N . ARG A 1 168 ? 13.105 17.140 -21.590 1.00 53.72 168 ARG A N 1
ATOM 1328 C CA . ARG A 1 168 ? 11.827 17.615 -22.169 1.00 53.72 168 ARG A CA 1
ATOM 1329 C C . ARG A 1 168 ? 11.020 18.568 -21.276 1.00 53.72 168 ARG A C 1
ATOM 1331 O O . ARG A 1 168 ? 10.210 19.312 -21.808 1.00 53.72 168 ARG A O 1
ATOM 1338 N N . ILE A 1 169 ? 11.183 18.532 -19.951 1.00 51.28 169 ILE A N 1
ATOM 1339 C CA . ILE A 1 169 ? 10.502 19.472 -19.035 1.00 51.28 169 ILE A CA 1
ATOM 1340 C C . ILE A 1 169 ? 11.221 20.831 -18.997 1.00 51.28 169 ILE A C 1
ATOM 1342 O O . ILE A 1 169 ? 10.585 21.853 -18.751 1.00 51.28 169 ILE A O 1
ATOM 1346 N N . TYR A 1 170 ? 12.535 20.841 -19.235 1.00 44.62 170 TYR A N 1
ATOM 1347 C CA . TYR A 1 170 ? 13.388 22.033 -19.180 1.00 44.62 170 TYR A CA 1
ATOM 1348 C C . TYR A 1 170 ? 13.884 22.518 -20.563 1.00 44.62 170 TYR A C 1
ATOM 1350 O O . TYR A 1 170 ? 14.768 23.374 -20.607 1.00 44.62 170 TYR A O 1
ATOM 1358 N N . SER A 1 171 ? 13.334 21.992 -21.667 1.00 43.94 171 SER A N 1
ATOM 1359 C CA . SER A 1 171 ? 13.539 22.463 -23.055 1.00 43.94 171 SER A CA 1
ATOM 1360 C C . SER A 1 171 ? 12.308 23.208 -23.545 1.00 43.94 171 SER A C 1
ATOM 1362 O O . SER A 1 171 ? 12.486 24.207 -24.273 1.00 43.94 171 SER A O 1
#

pLDDT: mean 73.79, std 13.28, range [30.28, 89.69]

Radius of gyration: 26.11 Å; chains: 1; bounding box: 74×34×73 Å

Sequence (171 aa):
MYRHLLGTRTGCSQVDVERVLGDAISGLKDLQEQVKRLLLFFHGIVNVVDIVIQHYQDDYTPRVQREEILVEAVKVKIHFATIQRISQAYIELSDKHIVGGFREIGELGLADSSITPESRKVKELQLKDYKARSSSSVRETSQRAQRELQTTLKVIVEGSAGGILIQRIYS

Organism: NCBI:txid1314670

Secondary structure (DSSP, 8-state):
-------------HHHHHHHHHHHHHHHHHHHHHHHHHHHHHHHHHHHHHHHHHHHHHS---HHHHHHHHHHHHHHHHHHHHHHHHHHHHHHHIIIIIIHHHHHHHHTTTT-TT--HHHHHHHHHHHHHHHHHHHHHHHHHHHHHHHHHHHHHHHHHHHSSHHHHHHHH--